Protein AF-C9S6R7-F1 (afdb_monomer_lite)

Foldseek 3Di:
DVVVVCVVPVVVVVDDPPDDCDVVNVVVVVPPPVCVVVVVCVVPPCPVVVPCLVCQLVVLVVVPDDSVRSVVLNVLLVVLLVVLQVVLVVVCVVVVDPVVSQCQLVVQQVVLVVVVVVDDPVPDDSVVVSVSSSSNSSRHHHDPVVCVVPPPPD

Secondary structure (DSSP, 8-state):
-HHHHHHH-GGGGS--TT----HHHHHHHHT-GGGHHHHHHHHHTTTTTHHHHHHHHHHHHHTT--HHHHHHTTHHHHHHHHHHHHHHHHHHHHH--HHHHHHHHHHHHHHHHHHHHHS-TTTS-HHHHHHHHHHHHT-----GGGGGGSSS--

InterPro domains:
  IPR036259 MFS transporter superfamily [SSF103473] (5-136)

Sequence (154 aa):
MVNRVLREDPGKSGMHNREAITPQLLWNSLKDFDLWPIYLIGLTFEIPMGPPKLYLTLTLRSLGFDTFQSNLLSIPYTLGHMIMMLGLTYIGEIFKELSYVSMIGQVWALPLLIFLNIVNTDEINRWLFYFVIILLLMYPNREHKASCCRYVHC

Radius of gyration: 21.91 Å; chains: 1; bounding box: 44×38×60 Å

pLDDT: mean 81.01, std 13.5, range [35.03, 92.88]

Organism: Verticillium alfalfae (strain VaMs.102 / ATCC MYA-4576 / FGSC 10136) (NCBI:txid526221)

Structure (mmCIF, N/CA/C/O backbone):
data_AF-C9S6R7-F1
#
_entry.id   AF-C9S6R7-F1
#
loop_
_atom_site.group_PDB
_atom_site.id
_atom_site.type_symbol
_atom_site.label_atom_id
_atom_site.label_alt_id
_atom_site.label_comp_id
_atom_site.label_asym_id
_atom_site.label_entity_id
_atom_site.label_seq_id
_atom_site.pdbx_PDB_ins_code
_atom_site.Cartn_x
_atom_site.Cartn_y
_atom_site.Cartn_z
_atom_site.occupancy
_atom_site.B_iso_or_equiv
_atom_site.auth_seq_id
_atom_site.auth_comp_id
_atom_site.auth_asym_id
_atom_site.auth_atom_id
_atom_site.pdbx_PDB_model_num
ATOM 1 N N . MET A 1 1 ? -26.359 14.146 28.341 1.00 63.31 1 MET A N 1
ATOM 2 C CA . MET A 1 1 ? -25.489 13.095 27.758 1.00 63.31 1 MET A CA 1
ATOM 3 C C . MET A 1 1 ? -24.678 12.317 28.804 1.00 63.31 1 MET A C 1
ATOM 5 O O . MET A 1 1 ? -24.397 11.161 28.548 1.00 63.31 1 MET A O 1
ATOM 9 N N . VAL A 1 2 ? -24.361 12.873 29.982 1.00 61.19 2 VAL A N 1
ATOM 10 C CA . VAL A 1 2 ? -23.566 12.193 31.035 1.00 61.19 2 VAL A CA 1
ATOM 11 C C . VAL A 1 2 ? -24.337 11.079 31.768 1.00 61.19 2 VAL A C 1
ATOM 13 O O . VAL A 1 2 ? -23.826 9.972 31.892 1.00 61.19 2 VAL A O 1
ATOM 16 N N . ASN A 1 3 ? -25.607 11.300 32.137 1.00 77.69 3 ASN A N 1
ATOM 17 C CA . ASN A 1 3 ? -26.406 10.298 32.870 1.00 77.69 3 ASN A CA 1
ATOM 18 C C . ASN A 1 3 ? -26.641 8.982 32.115 1.00 77.69 3 ASN A C 1
ATOM 20 O O . ASN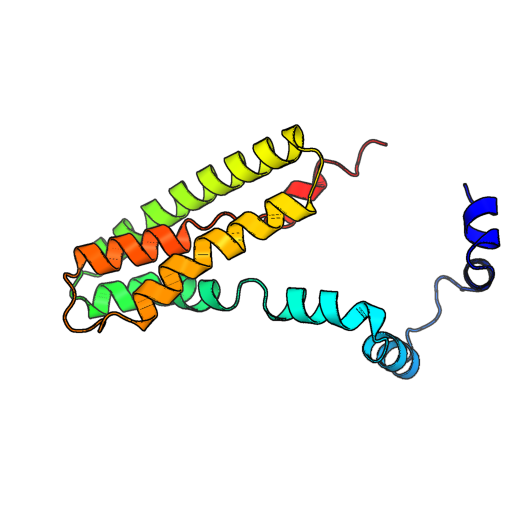 A 1 3 ? -26.829 7.950 32.747 1.00 77.69 3 ASN A O 1
ATOM 24 N N . ARG A 1 4 ? -26.630 8.986 30.772 1.00 79.44 4 ARG A N 1
ATOM 25 C CA . ARG A 1 4 ? -26.736 7.732 30.007 1.00 79.44 4 ARG A CA 1
ATOM 26 C C . ARG A 1 4 ? -25.440 6.924 30.103 1.00 79.44 4 ARG A C 1
ATOM 28 O O . ARG A 1 4 ? -25.499 5.726 30.290 1.00 79.44 4 ARG A O 1
ATOM 35 N N . VAL A 1 5 ? -24.286 7.587 30.025 1.00 71.25 5 VAL A N 1
ATOM 36 C CA . VAL A 1 5 ? -22.968 6.935 30.014 1.00 71.25 5 VAL A CA 1
ATOM 37 C C . VAL A 1 5 ? -22.678 6.292 31.368 1.00 71.25 5 VAL A C 1
ATOM 39 O O . VAL A 1 5 ? -22.242 5.152 31.412 1.00 71.25 5 VAL A O 1
ATOM 42 N N . LEU A 1 6 ? -23.013 6.983 32.462 1.00 75.62 6 LEU A N 1
ATOM 43 C CA . LEU A 1 6 ? -22.861 6.450 33.821 1.00 75.62 6 LEU A CA 1
ATOM 44 C C . LEU A 1 6 ? -23.831 5.307 34.147 1.00 75.62 6 LEU A C 1
ATOM 46 O O . LEU A 1 6 ? -23.561 4.524 35.048 1.00 75.62 6 LEU A O 1
ATOM 50 N N . ARG A 1 7 ? -24.962 5.213 33.435 1.00 79.31 7 ARG A N 1
ATOM 51 C CA . ARG A 1 7 ? -25.924 4.117 33.605 1.00 79.31 7 ARG A CA 1
ATOM 52 C C . ARG A 1 7 ? -25.492 2.847 32.867 1.00 79.31 7 ARG A C 1
ATOM 54 O O . ARG A 1 7 ? -25.766 1.766 33.369 1.00 79.31 7 ARG A O 1
ATOM 61 N N . GLU A 1 8 ? -24.848 2.979 31.706 1.00 79.25 8 GLU A N 1
ATOM 62 C CA . GLU A 1 8 ? -24.366 1.832 30.916 1.00 79.25 8 GLU A CA 1
ATOM 63 C C . GLU A 1 8 ? -23.012 1.294 31.414 1.00 79.25 8 GLU A C 1
ATOM 65 O O . GLU A 1 8 ? -22.753 0.101 31.310 1.00 79.25 8 GLU A O 1
ATOM 70 N N . ASP A 1 9 ? -22.156 2.147 31.984 1.00 68.12 9 ASP A N 1
ATOM 71 C CA . ASP A 1 9 ? -20.903 1.729 32.621 1.00 68.12 9 ASP A CA 1
ATOM 72 C C . ASP A 1 9 ? -20.600 2.634 33.835 1.00 68.12 9 ASP A C 1
ATOM 74 O O . ASP A 1 9 ? -19.957 3.686 33.698 1.00 68.12 9 ASP A O 1
ATOM 78 N N . PRO A 1 10 ? -21.079 2.265 35.040 1.00 68.94 10 PRO A N 1
ATOM 79 C CA . PRO A 1 10 ? -20.903 3.069 36.249 1.00 68.94 10 PRO A CA 1
ATOM 80 C C . PRO A 1 10 ? -19.431 3.223 36.667 1.00 68.94 10 PRO A C 1
ATOM 82 O O . PRO A 1 10 ? -19.114 4.135 37.430 1.00 68.94 10 PRO A O 1
ATOM 85 N N . GLY A 1 11 ? -18.509 2.410 36.130 1.00 68.31 11 GLY A N 1
ATOM 86 C CA . GLY A 1 11 ? -17.067 2.551 36.361 1.00 68.31 11 GLY A CA 1
ATOM 87 C C . GLY A 1 11 ? -16.463 3.820 35.743 1.00 68.31 11 GLY A C 1
ATOM 88 O O . GLY A 1 11 ? -15.410 4.285 36.182 1.00 68.31 11 GLY A O 1
ATOM 89 N N . LYS A 1 12 ? -17.144 4.447 34.773 1.00 63.97 12 LYS A N 1
ATOM 90 C CA . LYS A 1 12 ? -16.649 5.640 34.061 1.00 63.97 12 LYS A CA 1
ATOM 91 C C . LYS A 1 12 ? -16.618 6.918 34.908 1.00 63.97 12 LYS A C 1
ATOM 93 O O . LYS A 1 12 ? -15.897 7.840 34.533 1.00 63.97 12 LYS A O 1
ATOM 98 N N . SER A 1 13 ? -17.352 7.006 36.027 1.00 66.69 13 SER A N 1
ATOM 99 C CA . SER A 1 13 ? -17.282 8.182 36.921 1.00 66.69 13 SER A CA 1
ATOM 100 C C . SER A 1 13 ? -16.108 8.150 37.895 1.00 66.69 13 SER A C 1
ATOM 102 O O . SER A 1 13 ? -15.820 9.172 38.511 1.00 66.69 13 SER A O 1
ATOM 104 N N . GLY A 1 14 ? -15.474 6.989 38.087 1.00 66.44 14 GLY A N 1
ATOM 105 C CA . GLY A 1 14 ? -14.390 6.815 39.058 1.00 66.44 14 GLY A CA 1
ATOM 106 C C . GLY A 1 14 ? -13.000 7.141 38.515 1.00 66.44 14 GLY A C 1
ATOM 107 O O . GLY A 1 14 ? -12.058 7.223 39.292 1.00 66.44 14 GLY A O 1
ATOM 108 N N . MET A 1 15 ? -12.865 7.325 37.199 1.00 66.19 15 MET A N 1
ATOM 109 C CA . MET A 1 15 ? -11.565 7.427 36.541 1.00 66.19 15 MET A CA 1
ATOM 110 C C . MET A 1 15 ? -10.977 8.830 36.714 1.00 66.19 15 MET A C 1
ATOM 112 O O . MET A 1 15 ? -11.489 9.809 36.158 1.00 66.19 15 MET A O 1
ATOM 116 N N . HIS A 1 16 ? -9.888 8.945 37.474 1.00 66.81 16 HIS A N 1
ATOM 117 C CA . HIS A 1 16 ? -9.144 10.195 37.551 1.00 66.81 16 HIS A CA 1
ATOM 118 C C . HIS A 1 16 ? -8.383 10.385 36.232 1.00 66.81 16 HIS A C 1
ATOM 120 O O . HIS A 1 16 ? -7.604 9.529 35.824 1.00 66.81 16 HIS A O 1
ATOM 126 N N . ASN A 1 17 ? -8.547 11.535 35.571 1.00 65.69 17 ASN A N 1
ATOM 127 C CA . ASN A 1 17 ? -7.919 11.878 34.278 1.00 65.69 17 ASN A CA 1
ATOM 128 C C . ASN A 1 17 ? -6.360 11.910 34.303 1.00 65.69 17 ASN A C 1
ATOM 130 O O . ASN A 1 17 ? -5.722 12.391 33.370 1.00 65.69 17 ASN A O 1
ATOM 134 N N . ARG A 1 18 ? -5.734 11.455 35.399 1.00 66.81 18 ARG A N 1
ATOM 135 C CA . ARG A 1 18 ? -4.286 11.359 35.642 1.00 66.81 18 ARG A CA 1
ATOM 136 C C . ARG A 1 18 ? -3.901 10.054 36.355 1.00 66.81 18 ARG A C 1
ATOM 138 O O . ARG A 1 18 ? -2.990 10.044 37.176 1.00 66.81 18 ARG A O 1
ATOM 145 N N . GLU A 1 19 ? -4.589 8.957 36.074 1.00 74.00 19 GLU A N 1
ATOM 146 C CA . GLU A 1 19 ? -4.103 7.629 36.450 1.00 74.00 19 GLU A CA 1
ATOM 147 C C . GLU A 1 19 ? -3.112 7.131 35.398 1.00 74.00 19 GLU A C 1
ATOM 149 O O . GLU A 1 19 ? -3.374 7.168 34.194 1.00 74.00 19 GLU A O 1
ATOM 154 N N . ALA A 1 20 ? -1.932 6.705 35.849 1.00 70.69 20 ALA A N 1
ATOM 155 C CA . ALA A 1 20 ? -0.952 6.108 34.960 1.00 70.69 20 ALA A CA 1
ATOM 156 C C . ALA A 1 20 ? -1.503 4.778 34.437 1.00 70.69 20 ALA A C 1
ATOM 158 O O . ALA A 1 20 ? -1.951 3.932 35.211 1.00 70.69 20 ALA A O 1
ATOM 159 N N . ILE A 1 21 ? -1.429 4.582 33.121 1.00 74.69 21 ILE A N 1
ATOM 160 C CA . ILE A 1 21 ? -1.721 3.291 32.504 1.00 74.69 21 ILE A CA 1
ATOM 161 C C . ILE A 1 21 ? -0.684 2.307 33.040 1.00 74.69 21 ILE A C 1
ATOM 163 O O . ILE A 1 21 ? 0.489 2.353 32.665 1.00 74.69 21 ILE A O 1
ATOM 167 N N . THR A 1 22 ? -1.099 1.437 33.956 1.00 83.75 22 THR A N 1
ATOM 168 C CA . THR A 1 22 ? -0.209 0.396 34.458 1.00 83.75 22 THR A CA 1
ATOM 169 C C . THR A 1 22 ? -0.042 -0.676 33.377 1.00 83.75 22 THR A C 1
ATOM 171 O O . THR A 1 22 ? -0.989 -0.975 32.641 1.00 83.7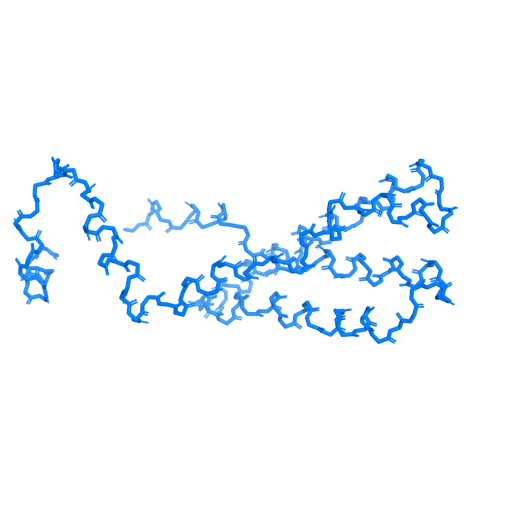5 22 THR A O 1
ATOM 174 N N . PRO A 1 23 ? 1.141 -1.303 33.262 1.00 83.69 23 PRO A N 1
ATOM 175 C CA . PRO A 1 23 ? 1.365 -2.377 32.290 1.00 83.69 23 PRO A CA 1
ATOM 176 C C . PRO A 1 23 ? 0.396 -3.556 32.484 1.00 83.69 23 PRO A C 1
ATOM 178 O O . PRO A 1 23 ? 0.081 -4.263 31.531 1.00 83.69 23 PRO A O 1
ATOM 181 N N . GLN A 1 24 ? -0.138 -3.728 33.697 1.00 83.94 24 GLN A N 1
ATOM 182 C CA . GLN A 1 24 ? -1.174 -4.711 34.000 1.00 83.94 24 GLN A CA 1
ATOM 183 C C . GLN A 1 24 ? -2.515 -4.376 33.332 1.00 83.94 24 GLN A C 1
ATOM 185 O O . GLN A 1 24 ? -3.138 -5.266 32.758 1.00 83.94 24 GLN A O 1
ATOM 190 N N . LEU A 1 25 ? -2.939 -3.106 33.343 1.00 82.75 25 LEU A N 1
ATOM 191 C CA . LEU A 1 25 ? -4.126 -2.667 32.602 1.00 82.75 25 LEU A CA 1
ATOM 192 C C . LEU A 1 25 ? -3.935 -2.836 31.089 1.00 82.75 25 LEU A C 1
ATOM 194 O O . LEU A 1 25 ? -4.846 -3.307 30.416 1.00 82.75 25 LEU A O 1
ATOM 198 N N . LEU A 1 26 ? -2.743 -2.534 30.565 1.00 85.00 26 LEU A N 1
ATOM 199 C CA . LEU A 1 26 ? -2.442 -2.724 29.143 1.00 85.00 26 LEU A CA 1
ATOM 200 C C . LEU A 1 26 ? -2.540 -4.203 28.729 1.00 85.00 26 LEU A C 1
ATOM 202 O O . LEU A 1 26 ? -3.110 -4.530 27.690 1.00 85.00 26 LEU A O 1
ATOM 206 N N . TRP A 1 27 ? -2.010 -5.102 29.560 1.00 88.31 27 TRP A N 1
ATOM 207 C CA . TRP A 1 27 ? -2.075 -6.544 29.330 1.00 88.31 27 TRP A CA 1
ATOM 208 C C . TRP A 1 27 ? -3.504 -7.086 29.390 1.00 88.31 27 TRP A C 1
ATOM 210 O O . TRP A 1 27 ? -3.864 -7.950 28.590 1.00 88.31 27 TRP A O 1
ATOM 220 N N . ASN A 1 28 ? -4.326 -6.554 30.298 1.00 84.31 28 ASN A N 1
ATOM 221 C CA . ASN A 1 28 ? -5.742 -6.897 30.374 1.00 84.31 28 ASN A CA 1
ATOM 222 C C . ASN A 1 28 ? -6.485 -6.474 29.099 1.00 84.31 28 ASN A C 1
ATOM 224 O O . ASN A 1 28 ? -7.242 -7.277 28.566 1.00 84.31 28 ASN A O 1
ATOM 228 N N . SER A 1 29 ? -6.204 -5.283 28.558 1.00 84.25 29 SER A N 1
ATOM 229 C CA . SER A 1 29 ? -6.793 -4.831 27.289 1.00 84.25 29 SER A CA 1
ATOM 230 C C . SER A 1 29 ? -6.336 -5.664 26.086 1.00 84.25 29 SER A C 1
ATOM 232 O O . SER A 1 29 ? -7.133 -5.957 25.205 1.00 84.25 29 SER A O 1
ATOM 234 N N . LEU A 1 30 ? -5.067 -6.088 26.040 1.00 86.38 30 LEU A N 1
ATOM 235 C CA . LEU A 1 30 ? -4.554 -6.938 24.952 1.00 86.38 30 LEU A CA 1
ATOM 236 C C . LEU A 1 30 ? -5.151 -8.355 24.963 1.00 86.38 30 LEU A C 1
ATOM 238 O O . LEU A 1 30 ? -5.297 -8.978 23.912 1.00 86.38 30 LEU A O 1
ATOM 242 N N . LYS A 1 31 ? -5.482 -8.884 26.145 1.00 88.81 31 LYS A N 1
ATOM 243 C CA . LYS A 1 31 ? -6.096 -10.211 26.312 1.00 88.81 31 LYS A CA 1
ATOM 244 C C . LYS A 1 31 ? -7.608 -10.236 26.095 1.00 88.81 31 LYS A C 1
ATOM 246 O O . LYS A 1 31 ? -8.191 -11.315 26.165 1.00 88.81 31 LYS A O 1
ATOM 251 N N . ASP A 1 32 ? -8.229 -9.092 25.851 1.00 88.44 32 ASP A N 1
ATOM 252 C CA . ASP A 1 32 ? -9.667 -9.004 25.644 1.00 88.44 32 ASP A CA 1
ATOM 253 C C . ASP A 1 32 ? -10.055 -9.595 24.279 1.00 88.44 32 ASP A C 1
ATOM 255 O O . ASP A 1 32 ? -9.756 -9.016 23.233 1.00 88.44 32 ASP A O 1
ATOM 259 N N . PHE A 1 33 ? -10.684 -10.774 24.281 1.00 84.69 33 PHE A N 1
ATOM 260 C CA . PHE A 1 33 ? -10.997 -11.538 23.068 1.00 84.69 33 PHE A CA 1
ATOM 261 C C . PHE A 1 33 ? -11.897 -10.776 22.089 1.00 84.69 33 PHE A C 1
ATOM 263 O O . PHE A 1 33 ? -11.764 -10.963 20.877 1.00 84.69 33 PHE A O 1
ATOM 270 N N . ASP A 1 34 ? -12.751 -9.880 22.583 1.00 87.12 34 ASP A N 1
ATOM 271 C CA . ASP A 1 34 ? -13.657 -9.094 21.741 1.00 87.12 34 ASP A CA 1
ATOM 272 C C . ASP A 1 34 ? -12.895 -8.073 20.873 1.00 87.12 34 ASP A C 1
ATOM 274 O O . ASP A 1 34 ? -13.355 -7.689 19.794 1.00 87.12 34 ASP A O 1
ATOM 278 N N . LEU A 1 35 ? -11.689 -7.672 21.296 1.00 88.12 35 LEU A N 1
ATOM 279 C CA . LEU A 1 35 ? -10.819 -6.733 20.576 1.00 88.12 35 LEU A CA 1
ATOM 280 C C . LEU A 1 35 ? -9.853 -7.424 19.601 1.00 88.12 35 LEU A C 1
ATOM 282 O O . LEU A 1 35 ? -9.234 -6.770 18.758 1.00 88.12 35 LEU A O 1
ATOM 286 N N . TRP A 1 36 ? -9.724 -8.748 19.649 1.00 89.62 36 TRP A N 1
ATOM 287 C CA . TRP A 1 36 ? -8.790 -9.467 18.778 1.00 89.62 36 TRP A CA 1
ATOM 288 C C . TRP A 1 36 ? -9.083 -9.309 17.280 1.00 89.62 36 TRP A C 1
ATOM 290 O O . TRP A 1 36 ? -8.128 -9.105 16.525 1.00 89.62 36 TRP A O 1
ATOM 300 N N . PRO A 1 37 ? -10.347 -9.333 16.806 1.00 87.75 37 PRO A N 1
ATOM 301 C CA . PRO A 1 37 ? -10.640 -9.134 15.389 1.00 87.75 37 PRO A CA 1
ATOM 302 C C . PRO A 1 37 ? -10.145 -7.783 14.866 1.00 87.75 37 PRO A C 1
ATOM 304 O O . PRO A 1 37 ? -9.575 -7.714 13.777 1.00 87.75 37 PRO A O 1
ATOM 307 N N . ILE A 1 38 ? -10.301 -6.711 15.650 1.00 86.25 38 ILE A N 1
ATOM 308 C CA . ILE A 1 38 ? -9.845 -5.381 15.237 1.00 86.25 38 ILE A CA 1
ATOM 309 C C . ILE A 1 38 ? -8.316 -5.267 15.278 1.00 86.25 38 ILE A C 1
ATOM 311 O O . ILE A 1 38 ? -7.734 -4.634 14.396 1.00 86.25 38 ILE A O 1
ATOM 315 N N . TYR A 1 39 ? -7.648 -5.945 16.219 1.00 87.94 39 TYR A N 1
ATOM 316 C CA . TYR A 1 39 ? -6.184 -6.040 16.238 1.00 87.94 39 TYR A CA 1
ATOM 317 C C . TYR A 1 39 ? -5.635 -6.806 15.036 1.00 87.94 39 TYR A C 1
ATOM 319 O O . TYR A 1 39 ? -4.690 -6.341 14.402 1.00 87.94 39 TYR A O 1
ATOM 327 N N . LEU A 1 40 ? -6.241 -7.940 14.680 1.00 88.69 40 LEU A N 1
ATOM 328 C CA . LEU A 1 40 ? -5.839 -8.722 13.510 1.00 88.69 40 LEU A CA 1
ATOM 329 C C . LEU A 1 40 ? -6.012 -7.928 12.218 1.00 88.69 40 LEU A C 1
ATOM 331 O O . LEU A 1 40 ? -5.105 -7.922 11.387 1.00 88.69 40 LEU A O 1
ATOM 335 N N . ILE A 1 41 ? -7.132 -7.218 12.060 1.00 85.31 41 ILE A N 1
ATOM 336 C CA . ILE A 1 41 ? -7.340 -6.346 10.900 1.00 85.31 41 ILE A CA 1
ATOM 337 C C . ILE A 1 41 ? -6.269 -5.256 10.877 1.00 85.31 41 ILE A C 1
ATOM 339 O O . ILE A 1 41 ? -5.605 -5.111 9.861 1.00 85.31 41 ILE A O 1
ATOM 343 N N . GLY A 1 42 ? -6.037 -4.543 11.983 1.00 82.50 42 GLY A N 1
ATOM 344 C CA . GLY A 1 42 ? -5.029 -3.478 12.041 1.00 82.50 42 GLY A CA 1
ATOM 345 C C . GLY A 1 42 ? -3.602 -3.958 11.756 1.00 82.50 42 GLY A C 1
ATOM 346 O O . GLY A 1 42 ? -2.848 -3.252 11.094 1.00 82.50 42 GLY A O 1
ATOM 347 N N . LEU A 1 43 ? -3.243 -5.164 12.205 1.00 86.38 43 LEU A N 1
ATOM 348 C CA . LEU A 1 43 ? -1.932 -5.760 11.938 1.00 86.38 43 LEU A CA 1
ATOM 349 C C . LEU A 1 43 ? -1.783 -6.230 10.490 1.00 86.38 43 LEU A C 1
ATOM 351 O O . LEU A 1 43 ? -0.695 -6.125 9.937 1.00 86.38 43 LEU A O 1
ATOM 355 N N . THR A 1 44 ? -2.847 -6.765 9.888 1.00 85.25 44 THR A N 1
ATOM 356 C CA . THR A 1 44 ? -2.813 -7.329 8.526 1.00 85.25 44 THR A CA 1
ATOM 357 C C . THR A 1 44 ? -3.103 -6.312 7.427 1.00 85.25 44 THR A C 1
ATOM 359 O O . THR A 1 44 ? -2.805 -6.557 6.254 1.00 85.25 44 THR A O 1
ATOM 362 N N . PHE A 1 45 ? -3.659 -5.159 7.791 1.00 81.38 45 PHE A N 1
ATOM 363 C CA . PHE A 1 45 ? -3.988 -4.094 6.860 1.00 81.38 45 PHE A CA 1
ATOM 364 C C . PHE A 1 45 ? -2.729 -3.569 6.157 1.00 81.38 45 PHE A C 1
ATOM 366 O O . PHE A 1 45 ? -1.691 -3.371 6.777 1.00 81.38 45 PHE A O 1
ATOM 373 N N . GLU A 1 46 ? -2.820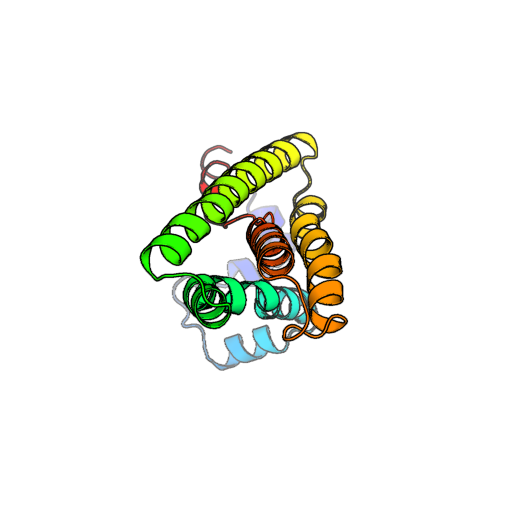 -3.367 4.841 1.00 76.75 46 GLU A N 1
ATOM 374 C CA . GLU A 1 46 ? -1.729 -2.921 3.954 1.00 76.75 46 GLU A CA 1
ATOM 375 C C . GLU A 1 46 ? -0.479 -3.817 3.829 1.00 76.75 46 GLU A C 1
ATOM 377 O O . GLU A 1 46 ? 0.345 -3.532 2.954 1.00 76.75 46 GLU A O 1
ATOM 382 N N . ILE A 1 47 ? -0.346 -4.930 4.570 1.00 85.62 47 ILE A N 1
ATOM 383 C CA . ILE A 1 47 ? 0.810 -5.849 4.446 1.00 85.62 47 ILE A CA 1
ATOM 384 C C . ILE A 1 47 ? 1.166 -6.181 2.982 1.00 85.62 47 ILE A C 1
ATOM 386 O O . ILE A 1 47 ? 2.332 -6.020 2.615 1.00 85.62 47 ILE A O 1
ATOM 390 N N . PRO A 1 48 ? 0.229 -6.624 2.116 1.00 83.25 48 PRO A N 1
ATOM 391 C CA . PRO A 1 48 ? 0.600 -7.061 0.770 1.00 83.25 48 PRO A CA 1
ATOM 392 C C . PRO A 1 48 ? 0.984 -5.909 -0.173 1.00 83.25 48 PRO A C 1
ATOM 394 O O . PRO A 1 48 ? 1.658 -6.136 -1.176 1.00 83.25 48 PRO A O 1
ATOM 397 N N . MET A 1 49 ? 0.572 -4.677 0.138 1.00 83.25 49 MET A N 1
ATOM 398 C CA . MET A 1 49 ? 0.794 -3.495 -0.703 1.00 83.25 49 MET A CA 1
ATOM 399 C C . MET A 1 49 ? 2.083 -2.746 -0.352 1.00 83.25 49 MET A C 1
ATOM 401 O O . MET A 1 49 ? 2.633 -2.030 -1.193 1.00 83.25 49 MET A O 1
ATOM 405 N N . GLY A 1 50 ? 2.587 -2.917 0.873 1.00 85.62 50 GLY A N 1
ATOM 406 C CA . GLY A 1 50 ? 3.794 -2.247 1.358 1.00 85.62 50 GLY A CA 1
ATOM 407 C C . GLY A 1 50 ? 5.052 -2.554 0.531 1.00 85.62 50 GLY A C 1
ATOM 408 O O . GLY A 1 50 ? 5.677 -1.619 0.022 1.00 85.62 50 GLY A O 1
ATOM 409 N N . PRO A 1 51 ? 5.434 -3.833 0.346 1.00 87.25 51 PRO A N 1
ATOM 410 C CA . PRO A 1 51 ? 6.667 -4.178 -0.358 1.00 87.25 51 PRO A CA 1
ATOM 411 C C . PRO A 1 51 ? 6.690 -3.716 -1.827 1.00 87.25 51 PRO A C 1
ATOM 413 O O . PRO A 1 51 ? 7.664 -3.062 -2.212 1.00 87.25 51 PRO A O 1
ATOM 416 N N . PRO A 1 52 ? 5.642 -3.940 -2.651 1.00 86.56 52 PRO A N 1
ATOM 417 C CA . PRO A 1 52 ? 5.627 -3.449 -4.030 1.00 86.56 52 PRO A CA 1
ATOM 418 C C . PRO A 1 52 ? 5.762 -1.926 -4.131 1.00 86.56 52 PRO A C 1
ATOM 420 O O . PRO A 1 52 ? 6.390 -1.435 -5.066 1.00 86.56 52 PRO A O 1
ATOM 423 N N . LYS A 1 53 ? 5.229 -1.172 -3.158 1.00 86.81 53 LYS A N 1
ATOM 424 C CA . LYS A 1 53 ? 5.325 0.296 -3.122 1.00 86.81 53 LYS A CA 1
ATOM 425 C C . LYS A 1 53 ? 6.756 0.764 -2.854 1.00 86.81 53 LYS A C 1
ATOM 427 O O . LYS A 1 53 ? 7.218 1.705 -3.495 1.00 86.81 53 LYS A O 1
ATOM 432 N N . LEU A 1 54 ? 7.458 0.107 -1.930 1.00 89.38 54 LEU A N 1
ATOM 433 C CA . LEU A 1 54 ? 8.831 0.462 -1.551 1.00 89.38 54 LEU A CA 1
ATOM 434 C C . LEU A 1 54 ? 9.863 0.061 -2.610 1.00 89.38 54 LEU A C 1
ATOM 436 O O . LEU A 1 54 ? 10.830 0.788 -2.830 1.00 89.38 54 LEU A O 1
ATOM 440 N N . TYR A 1 55 ? 9.658 -1.079 -3.272 1.00 89.88 55 TYR A N 1
ATOM 441 C CA . TYR A 1 55 ? 10.642 -1.657 -4.189 1.00 89.88 55 TYR A CA 1
ATOM 442 C C . TYR A 1 55 ? 10.309 -1.473 -5.673 1.00 89.88 55 TYR A C 1
ATOM 444 O O . TYR A 1 55 ? 11.057 -1.963 -6.513 1.00 89.88 55 TYR A O 1
ATOM 452 N N . LEU A 1 56 ? 9.248 -0.735 -6.024 1.00 89.31 56 LEU A N 1
ATOM 453 C CA . LEU A 1 56 ? 8.788 -0.566 -7.409 1.00 89.31 56 LEU A CA 1
ATOM 454 C C . LEU A 1 56 ? 9.921 -0.232 -8.391 1.00 89.31 56 LEU A C 1
ATOM 456 O O . LEU A 1 56 ? 10.084 -0.902 -9.408 1.00 89.31 56 LEU A O 1
ATOM 460 N N . THR A 1 57 ? 10.717 0.797 -8.097 1.00 89.81 57 THR A N 1
ATOM 461 C CA . THR A 1 57 ? 11.794 1.242 -8.994 1.00 89.81 57 THR A CA 1
ATOM 462 C C . THR A 1 57 ? 12.901 0.199 -9.114 1.00 89.81 57 THR A C 1
ATOM 464 O O . THR A 1 57 ? 13.443 0.016 -10.201 1.00 89.81 57 THR A O 1
ATOM 467 N N . LEU A 1 58 ? 13.203 -0.534 -8.038 1.00 90.31 58 LEU A N 1
ATOM 468 C CA . LEU A 1 58 ? 14.169 -1.630 -8.059 1.00 90.31 58 LEU A CA 1
ATOM 469 C C . LEU A 1 58 ? 13.667 -2.786 -8.932 1.00 90.31 58 LEU A C 1
ATOM 471 O O . LEU A 1 58 ? 14.411 -3.259 -9.789 1.00 90.31 58 LEU A O 1
ATOM 475 N N . THR A 1 59 ? 12.403 -3.177 -8.776 1.00 89.06 59 THR A N 1
ATOM 476 C CA . THR A 1 59 ? 11.782 -4.247 -9.566 1.00 89.06 59 THR A CA 1
ATOM 477 C C . THR A 1 59 ? 11.678 -3.874 -11.049 1.00 89.06 59 THR A C 1
ATOM 479 O O . THR A 1 59 ? 11.901 -4.701 -11.928 1.00 89.06 59 THR A O 1
ATOM 482 N N . LEU A 1 60 ? 11.401 -2.608 -11.377 1.00 89.62 60 LEU A N 1
ATOM 483 C CA . LEU A 1 60 ? 11.411 -2.154 -12.774 1.00 89.62 60 LEU A CA 1
ATOM 484 C C . LEU A 1 60 ? 12.822 -2.165 -13.366 1.00 89.62 60 LEU A C 1
ATOM 486 O O . LEU A 1 60 ? 13.014 -2.552 -14.519 1.00 89.62 60 LEU A O 1
ATOM 490 N N . ARG A 1 61 ? 13.833 -1.807 -12.576 1.00 90.38 61 ARG A N 1
ATOM 491 C CA . ARG A 1 61 ? 15.226 -1.892 -13.021 1.00 90.38 61 ARG A CA 1
ATOM 492 C C . ARG A 1 61 ? 15.684 -3.334 -13.220 1.00 90.38 61 ARG A C 1
ATOM 494 O O . ARG A 1 61 ? 16.389 -3.591 -14.191 1.00 90.38 61 ARG A O 1
ATOM 501 N N . SER A 1 62 ? 15.257 -4.279 -12.377 1.00 88.12 62 SER A N 1
ATOM 502 C CA . SER A 1 62 ? 15.571 -5.703 -12.578 1.00 88.12 62 SER A CA 1
ATOM 503 C C . SER A 1 62 ? 14.911 -6.283 -13.833 1.00 88.12 62 SER A C 1
ATOM 505 O O . SER A 1 62 ? 15.460 -7.197 -14.436 1.00 88.12 62 SER A O 1
ATOM 507 N N . LEU A 1 63 ? 13.793 -5.706 -14.287 1.00 87.81 63 LEU A N 1
ATOM 508 C CA . LEU A 1 63 ? 13.158 -6.035 -15.571 1.00 87.81 63 LEU A CA 1
ATOM 509 C C . LEU A 1 63 ? 13.874 -5.407 -16.784 1.00 87.81 63 LEU A C 1
ATOM 511 O O . LEU A 1 63 ? 13.492 -5.654 -17.927 1.00 87.81 63 LEU A O 1
ATOM 515 N N . GLY A 1 64 ? 14.916 -4.602 -16.571 1.00 88.50 64 GLY A N 1
ATOM 516 C CA . GLY A 1 64 ? 15.708 -3.989 -17.638 1.00 88.50 64 GLY A CA 1
ATOM 517 C C . GLY A 1 64 ? 15.212 -2.618 -18.102 1.00 88.50 64 GLY A C 1
ATOM 518 O O . GLY A 1 64 ? 15.585 -2.194 -19.196 1.00 88.50 64 GLY A O 1
ATOM 519 N N . PHE A 1 65 ? 14.385 -1.924 -17.311 1.00 89.12 65 PHE A N 1
ATOM 520 C CA . PHE A 1 65 ? 14.117 -0.498 -17.524 1.00 89.12 65 PHE A CA 1
ATOM 521 C C . PHE A 1 65 ? 15.282 0.356 -17.010 1.00 89.12 65 PHE A C 1
ATOM 523 O O . PHE A 1 65 ? 15.878 0.063 -15.970 1.00 89.12 65 PHE A O 1
ATOM 530 N N . ASP A 1 66 ? 15.581 1.447 -17.715 1.00 92.88 66 ASP A N 1
ATOM 531 C CA . ASP A 1 66 ? 16.579 2.407 -17.249 1.00 92.88 66 ASP A CA 1
ATOM 532 C C . ASP A 1 66 ? 16.094 3.158 -15.993 1.00 92.88 66 ASP A C 1
ATOM 534 O O . ASP A 1 66 ? 14.896 3.272 -15.721 1.00 92.88 66 ASP A O 1
ATOM 538 N N . THR A 1 67 ? 17.030 3.711 -15.226 1.00 90.75 67 THR A N 1
ATOM 539 C CA . THR A 1 67 ? 16.757 4.535 -14.041 1.00 90.75 67 THR A CA 1
ATOM 540 C C . THR A 1 67 ? 15.784 5.672 -14.337 1.00 90.75 67 THR A C 1
ATOM 542 O O . THR A 1 67 ? 14.801 5.837 -13.610 1.00 90.75 67 THR A O 1
ATOM 545 N N . PHE A 1 68 ? 15.987 6.400 -15.438 1.00 91.75 68 PHE A N 1
ATOM 546 C CA . PHE A 1 68 ? 15.108 7.496 -15.828 1.00 91.75 68 PHE A CA 1
ATOM 547 C C . PHE A 1 68 ? 13.688 7.003 -16.131 1.00 91.75 68 PHE A C 1
ATOM 549 O O . PHE A 1 68 ? 12.709 7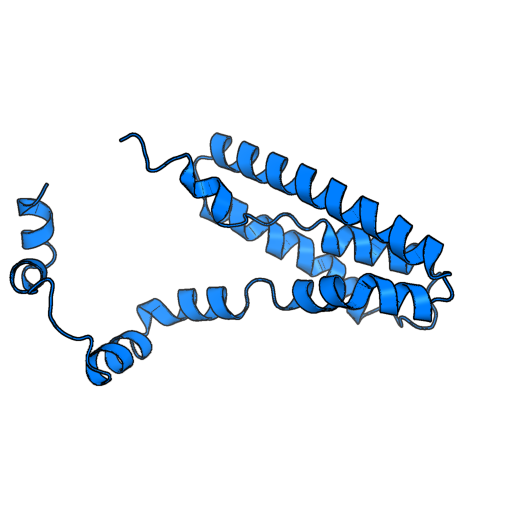.560 -15.632 1.00 91.75 68 PHE A O 1
ATOM 556 N N . GLN A 1 69 ? 13.578 5.903 -16.880 1.00 90.75 69 GLN A N 1
ATOM 557 C CA . GLN A 1 69 ? 12.290 5.295 -17.208 1.00 90.75 69 GLN A CA 1
ATOM 558 C C . GLN A 1 69 ? 11.577 4.784 -15.954 1.00 90.75 69 GLN A C 1
ATOM 560 O O . GLN A 1 69 ? 10.409 5.097 -15.763 1.00 90.75 69 GLN A O 1
ATOM 565 N N . SER A 1 70 ? 12.265 4.062 -15.066 1.00 89.38 70 SER A N 1
ATOM 566 C CA . SER A 1 70 ? 11.666 3.511 -13.840 1.00 89.38 70 SER A CA 1
ATOM 567 C C . SER A 1 70 ? 11.089 4.591 -12.914 1.00 89.38 70 SER A C 1
ATOM 569 O O . SER A 1 70 ? 10.017 4.399 -12.341 1.00 89.38 70 SER A O 1
ATOM 571 N N . ASN A 1 71 ? 11.741 5.756 -12.831 1.00 90.50 71 ASN A N 1
ATOM 572 C CA . ASN A 1 71 ? 11.233 6.899 -12.075 1.00 90.50 71 ASN A CA 1
ATOM 573 C C . ASN A 1 71 ? 9.983 7.495 -12.733 1.00 90.50 71 ASN A C 1
ATOM 575 O O . ASN A 1 71 ? 8.991 7.750 -12.051 1.00 90.50 71 ASN A O 1
ATOM 579 N N . LEU A 1 72 ? 9.983 7.654 -14.058 1.00 91.81 72 LEU A N 1
ATOM 580 C CA . LEU A 1 72 ? 8.820 8.148 -14.798 1.00 91.81 72 LEU A CA 1
ATOM 581 C C . LEU A 1 72 ? 7.623 7.192 -14.684 1.00 91.81 72 LEU A C 1
ATOM 583 O O . LEU A 1 72 ? 6.494 7.620 -14.452 1.00 91.81 72 LEU A O 1
ATOM 587 N N . LEU A 1 73 ? 7.888 5.888 -14.775 1.00 91.12 73 LEU A N 1
ATOM 588 C CA . LEU A 1 73 ? 6.901 4.815 -14.669 1.00 91.12 73 LEU A CA 1
ATOM 589 C C . LEU A 1 73 ? 6.294 4.700 -13.261 1.00 91.12 73 LEU A C 1
ATOM 591 O O . LEU A 1 73 ? 5.272 4.034 -13.111 1.00 91.12 73 LEU A O 1
ATOM 595 N N . SER A 1 74 ? 6.865 5.367 -12.253 1.00 87.94 74 SER A N 1
ATOM 596 C CA . SER A 1 74 ? 6.304 5.445 -10.898 1.00 87.94 74 SER A CA 1
ATOM 597 C C . SER A 1 74 ? 5.225 6.533 -10.737 1.00 87.94 74 SER A C 1
ATOM 599 O O . SER A 1 74 ? 4.396 6.474 -9.834 1.00 87.94 74 SER A O 1
ATOM 601 N N . ILE A 1 75 ? 5.157 7.521 -11.630 1.00 91.31 75 ILE A N 1
ATOM 602 C CA . ILE A 1 75 ? 4.179 8.618 -11.525 1.00 91.31 75 ILE A CA 1
ATOM 603 C C . ILE A 1 75 ? 2.721 8.144 -11.718 1.00 91.31 75 ILE A C 1
ATOM 605 O O . ILE A 1 75 ? 1.858 8.556 -10.934 1.00 91.31 75 ILE A O 1
ATOM 609 N N . PRO A 1 76 ? 2.401 7.267 -12.695 1.00 91.31 76 PRO A N 1
ATOM 610 C CA . PRO A 1 76 ? 1.023 6.868 -12.971 1.00 91.31 76 PRO A CA 1
ATOM 611 C C . PRO A 1 76 ? 0.317 6.191 -11.795 1.00 91.31 76 PRO A C 1
ATOM 613 O O . PRO A 1 76 ? -0.868 6.453 -11.586 1.00 91.31 76 PRO A O 1
ATOM 616 N N . TYR A 1 77 ? 1.016 5.365 -11.001 1.00 89.88 77 TYR A N 1
ATOM 617 C CA . TYR A 1 77 ? 0.376 4.714 -9.849 1.00 89.88 77 TYR A CA 1
ATOM 618 C C . TYR A 1 77 ? -0.064 5.754 -8.812 1.00 89.88 77 TYR A C 1
ATOM 620 O O . TYR A 1 77 ? -1.160 5.643 -8.272 1.00 89.88 77 TYR A O 1
ATOM 628 N N . THR A 1 78 ? 0.746 6.793 -8.581 1.00 89.94 78 THR A N 1
ATOM 629 C CA . THR A 1 78 ? 0.434 7.864 -7.624 1.00 89.94 78 THR A CA 1
ATOM 630 C C . THR A 1 78 ? -0.823 8.625 -8.049 1.00 89.94 78 THR A C 1
ATOM 632 O O . THR A 1 78 ? -1.719 8.849 -7.237 1.00 89.94 78 THR A O 1
ATOM 635 N N . LEU A 1 79 ? -0.931 8.977 -9.336 1.00 92.62 79 LEU A N 1
ATOM 636 C CA . LEU A 1 79 ? -2.116 9.648 -9.883 1.00 92.62 79 LEU A CA 1
ATOM 637 C C . LEU A 1 79 ? -3.368 8.768 -9.786 1.00 92.62 79 LEU A C 1
ATOM 639 O O . LEU A 1 79 ? -4.408 9.229 -9.318 1.00 92.62 79 LEU A O 1
ATOM 643 N N . GLY A 1 80 ? -3.263 7.500 -10.191 1.00 91.44 80 GLY A N 1
ATOM 644 C CA . GLY A 1 80 ? -4.382 6.562 -10.115 1.00 91.44 80 GLY A CA 1
ATOM 645 C C . GLY A 1 80 ? -4.844 6.326 -8.680 1.00 91.44 80 GLY A C 1
ATOM 646 O O . GLY A 1 80 ? -6.042 6.369 -8.415 1.00 91.44 80 GLY A O 1
ATOM 647 N N . HIS A 1 81 ? -3.906 6.176 -7.742 1.00 90.06 81 HIS A N 1
ATOM 648 C CA . HIS A 1 81 ? -4.213 6.033 -6.322 1.00 90.06 81 HIS A CA 1
ATOM 649 C C . HIS A 1 81 ? -4.961 7.257 -5.773 1.00 90.06 81 HIS A C 1
ATOM 651 O O . HIS A 1 81 ? -5.973 7.095 -5.096 1.00 90.06 81 HIS A O 1
ATOM 657 N N . MET A 1 82 ? -4.541 8.481 -6.119 1.00 90.00 82 MET A N 1
ATOM 658 C CA . MET A 1 82 ? -5.248 9.703 -5.705 1.00 90.00 82 MET A CA 1
ATOM 659 C C . MET A 1 82 ? -6.682 9.760 -6.244 1.00 90.00 82 MET A C 1
ATOM 661 O O . MET A 1 82 ? -7.610 10.074 -5.497 1.00 90.00 82 MET A O 1
ATOM 665 N N . ILE A 1 83 ? -6.885 9.426 -7.521 1.00 91.81 83 ILE A N 1
ATOM 666 C CA . ILE A 1 83 ? -8.220 9.409 -8.138 1.00 91.81 83 ILE A CA 1
ATOM 667 C C . ILE A 1 83 ? -9.108 8.354 -7.468 1.00 91.81 83 ILE A C 1
ATOM 669 O O . ILE A 1 83 ? -10.249 8.647 -7.108 1.00 91.81 83 ILE A O 1
ATOM 673 N N . MET A 1 84 ? -8.580 7.147 -7.259 1.00 90.31 84 MET A N 1
ATOM 674 C CA . MET A 1 84 ? -9.302 6.052 -6.610 1.00 90.31 84 MET A CA 1
ATOM 675 C C . MET A 1 84 ? -9.646 6.377 -5.155 1.00 90.31 84 MET A C 1
ATOM 677 O O . MET A 1 84 ? -10.762 6.100 -4.719 1.00 90.31 84 MET A O 1
ATOM 681 N N . MET A 1 85 ? -8.740 7.027 -4.421 1.00 88.81 85 MET A N 1
ATOM 682 C CA . MET A 1 85 ? -8.990 7.502 -3.059 1.00 88.81 85 MET A CA 1
ATOM 683 C C . MET A 1 85 ? -10.136 8.522 -3.029 1.00 88.81 85 MET A C 1
ATOM 685 O O . MET A 1 85 ? -11.066 8.370 -2.237 1.00 88.81 85 MET A O 1
ATOM 689 N N . LEU A 1 86 ? -10.120 9.526 -3.916 1.00 88.88 86 LEU A N 1
ATOM 690 C CA . LEU A 1 86 ? -11.198 10.518 -4.005 1.00 88.88 86 LEU A CA 1
ATOM 691 C C . LEU A 1 86 ? -12.537 9.865 -4.373 1.00 88.88 86 LEU A C 1
ATOM 693 O O . LEU A 1 86 ? -13.549 10.115 -3.712 1.00 88.88 86 LEU A O 1
ATOM 697 N N . GLY A 1 87 ? -12.537 8.962 -5.356 1.00 88.69 87 GLY A N 1
ATOM 698 C CA . GLY A 1 87 ? -13.718 8.178 -5.724 1.00 88.69 87 GLY A CA 1
ATOM 699 C C . GLY A 1 87 ? -14.271 7.376 -4.543 1.00 88.69 87 GLY A C 1
ATOM 700 O O . GLY A 1 87 ? -15.469 7.423 -4.266 1.00 88.69 87 GLY A O 1
ATOM 701 N N . LEU A 1 88 ? -13.397 6.713 -3.783 1.00 86.56 88 LEU A N 1
ATOM 702 C CA . LEU A 1 88 ? -13.772 5.935 -2.604 1.00 86.56 88 LEU A CA 1
ATOM 703 C C . LEU A 1 88 ? -14.346 6.817 -1.483 1.00 86.56 88 LEU A C 1
ATOM 705 O O . LEU A 1 88 ? -15.301 6.423 -0.805 1.00 86.56 88 LEU A O 1
ATOM 709 N N . THR A 1 89 ? -13.789 8.014 -1.276 1.00 84.69 89 THR A N 1
ATOM 710 C CA . THR A 1 89 ? -14.333 8.968 -0.299 1.00 84.69 89 THR A CA 1
ATOM 711 C C . THR A 1 89 ? -15.733 9.429 -0.687 1.00 84.69 89 THR A C 1
ATOM 713 O O . THR A 1 89 ? -16.629 9.358 0.151 1.00 84.69 89 THR A O 1
ATOM 716 N N . TYR A 1 90 ? -15.957 9.770 -1.958 1.00 86.38 90 TYR A N 1
ATOM 717 C CA . TYR A 1 90 ? -17.263 10.190 -2.467 1.00 86.38 90 TYR A CA 1
ATOM 718 C C . TYR A 1 90 ? -18.315 9.074 -2.374 1.00 86.38 90 TYR A C 1
ATOM 720 O O . TYR A 1 90 ? -19.420 9.291 -1.878 1.00 86.38 90 TYR A O 1
ATOM 728 N N . ILE A 1 91 ? -17.950 7.845 -2.754 1.00 85.12 91 ILE A N 1
ATOM 729 C CA . ILE A 1 91 ? -18.804 6.660 -2.575 1.00 85.12 91 ILE A CA 1
ATOM 730 C C . ILE A 1 91 ? -19.141 6.471 -1.088 1.00 85.12 91 ILE A C 1
ATOM 732 O O . ILE A 1 91 ? -20.293 6.224 -0.738 1.00 85.12 91 ILE A O 1
ATOM 736 N N . GLY A 1 92 ? -18.169 6.658 -0.193 1.00 84.88 92 GLY A N 1
ATOM 737 C CA . GLY A 1 92 ? -18.399 6.626 1.252 1.00 84.88 92 GLY A CA 1
ATOM 738 C C . GLY A 1 92 ? -19.466 7.610 1.735 1.00 84.88 92 GLY A C 1
ATOM 739 O O . GLY A 1 92 ? -20.251 7.270 2.620 1.00 84.88 92 GLY A O 1
ATOM 740 N N . GLU A 1 93 ? -19.532 8.803 1.146 1.00 84.75 93 GLU A N 1
ATOM 741 C CA . GLU A 1 93 ? -20.549 9.797 1.496 1.00 84.75 93 GLU A CA 1
ATOM 742 C C . GLU A 1 93 ? -21.948 9.403 1.018 1.00 84.75 93 GLU A C 1
ATOM 744 O O . GLU A 1 93 ? -22.916 9.612 1.751 1.00 84.75 93 GLU A O 1
ATOM 749 N N . ILE A 1 94 ? -22.051 8.799 -0.170 1.00 86.38 94 ILE A N 1
ATOM 750 C CA . ILE A 1 94 ? -23.326 8.331 -0.732 1.00 86.38 94 ILE A CA 1
ATOM 751 C C . ILE A 1 94 ? -23.899 7.190 0.110 1.00 86.38 94 ILE A C 1
ATOM 753 O O . ILE A 1 94 ? -25.067 7.233 0.497 1.00 86.38 94 ILE A O 1
ATOM 757 N N . PHE A 1 95 ? -23.082 6.176 0.404 1.00 82.31 95 PHE A N 1
ATOM 758 C CA . PHE A 1 95 ? -23.540 4.976 1.106 1.00 82.31 95 PHE A CA 1
ATOM 759 C C . PHE A 1 95 ? -23.711 5.185 2.614 1.00 82.31 95 PHE A C 1
ATOM 761 O O . PHE A 1 95 ? -24.367 4.369 3.252 1.00 82.31 95 PHE A O 1
ATOM 768 N N . LYS A 1 96 ? -23.133 6.252 3.191 1.00 82.25 96 LYS A N 1
ATOM 769 C CA . LYS A 1 96 ? -23.139 6.570 4.637 1.00 82.25 96 LYS A CA 1
ATOM 770 C C . LYS A 1 96 ? -22.633 5.443 5.553 1.00 82.25 96 LYS A C 1
ATOM 772 O O . LYS A 1 96 ? -22.714 5.568 6.769 1.00 82.25 96 LYS A O 1
ATOM 777 N N . GLU A 1 97 ? -22.045 4.398 4.977 1.00 76.25 97 GLU A N 1
ATOM 778 C CA . GLU A 1 97 ? -21.530 3.218 5.661 1.00 76.25 97 GLU A CA 1
ATOM 779 C C . GLU A 1 97 ? -20.031 3.075 5.388 1.00 76.25 97 GLU A C 1
ATOM 781 O O . GLU A 1 97 ? -19.569 2.963 4.246 1.00 76.25 97 GLU A O 1
ATOM 786 N N . LEU A 1 98 ? -19.238 3.106 6.459 1.00 72.75 98 LEU A N 1
ATOM 787 C CA . LEU A 1 98 ? -17.776 3.098 6.372 1.00 72.75 98 LEU A CA 1
ATOM 788 C C . LEU A 1 98 ? -17.219 1.684 6.170 1.00 72.75 98 LEU A C 1
ATOM 790 O O . LEU A 1 98 ? -16.199 1.541 5.494 1.00 72.75 98 LEU A O 1
ATOM 794 N N . SER A 1 99 ? -17.902 0.668 6.700 1.00 77.06 99 SER A N 1
ATOM 795 C CA . SER A 1 99 ? -17.476 -0.737 6.714 1.00 77.06 99 SER A CA 1
ATOM 796 C C . SER A 1 99 ? -17.389 -1.348 5.314 1.00 77.06 99 SER A C 1
ATOM 798 O O . SER A 1 99 ? -16.351 -1.877 4.935 1.00 77.06 99 SER A O 1
ATOM 800 N N . TYR A 1 100 ? -18.434 -1.217 4.496 1.00 75.81 100 TYR A N 1
ATOM 801 C CA . TYR A 1 100 ? -18.434 -1.791 3.145 1.00 75.81 100 TYR A CA 1
ATOM 802 C C . TYR A 1 100 ? -17.363 -1.181 2.254 1.00 75.81 100 TYR A C 1
ATOM 804 O O . TYR A 1 100 ? -16.693 -1.866 1.486 1.00 75.81 100 TYR A O 1
ATOM 812 N N . VAL A 1 101 ? -17.170 0.125 2.380 1.00 79.75 101 VAL A N 1
ATOM 813 C CA . VAL A 1 101 ? -16.263 0.846 1.502 1.00 79.75 101 VAL A CA 1
ATOM 814 C C . VAL A 1 101 ? -14.795 0.638 1.914 1.00 79.75 101 VAL A C 1
ATOM 816 O O . VAL A 1 101 ? -13.919 0.704 1.057 1.00 79.75 101 VAL A O 1
ATOM 819 N N . SER A 1 102 ? -14.491 0.313 3.180 1.00 78.19 102 SER A N 1
ATOM 820 C CA . SER A 1 102 ? -13.125 -0.083 3.572 1.00 78.19 102 SER A CA 1
ATOM 821 C C . SER A 1 102 ? -12.757 -1.490 3.086 1.00 78.19 102 SER A C 1
ATOM 823 O O . SER A 1 102 ? -11.579 -1.762 2.859 1.00 78.19 102 SER A O 1
ATOM 825 N N . MET A 1 103 ? -13.740 -2.366 2.853 1.00 82.31 103 MET A N 1
ATOM 826 C CA . MET A 1 103 ? -13.506 -3.711 2.309 1.00 82.31 103 MET A CA 1
ATOM 827 C C . MET A 1 103 ? -13.126 -3.707 0.821 1.00 82.31 103 MET A C 1
ATOM 829 O O . MET A 1 103 ? -12.441 -4.624 0.370 1.00 82.31 103 MET A O 1
ATOM 833 N N . ILE A 1 104 ? -13.513 -2.677 0.060 1.00 86.25 104 ILE A N 1
ATOM 834 C CA . ILE A 1 104 ? -13.256 -2.587 -1.390 1.00 86.25 104 ILE A CA 1
ATOM 835 C C . ILE A 1 104 ? -11.758 -2.679 -1.706 1.00 86.25 104 ILE A C 1
ATOM 837 O O . ILE A 1 104 ? -11.378 -3.373 -2.646 1.00 86.25 104 ILE A O 1
ATOM 841 N N . GLY A 1 105 ? -10.899 -2.039 -0.906 1.00 85.81 105 GLY A N 1
ATOM 842 C CA . GLY A 1 105 ? -9.447 -2.095 -1.103 1.00 85.81 105 GLY A CA 1
ATOM 843 C C . GLY A 1 105 ? -8.879 -3.513 -0.983 1.00 85.81 105 GLY A C 1
ATOM 844 O O . GLY A 1 105 ? -8.023 -3.905 -1.772 1.00 85.81 105 GLY A O 1
ATOM 845 N N . GLN A 1 106 ? -9.409 -4.314 -0.055 1.00 85.31 106 GLN A N 1
ATOM 846 C CA . GLN A 1 106 ? -9.003 -5.712 0.117 1.00 85.31 106 GLN A CA 1
ATOM 847 C C . GLN A 1 106 ? -9.497 -6.577 -1.047 1.00 85.31 106 GLN A C 1
ATOM 849 O O . GLN A 1 106 ? -8.734 -7.361 -1.606 1.00 85.31 106 GLN A O 1
ATOM 854 N N . VAL A 1 107 ? -10.745 -6.380 -1.478 1.00 88.62 107 VAL A N 1
ATOM 855 C CA . VAL A 1 107 ? -11.310 -7.086 -2.640 1.00 88.62 107 VAL A CA 1
ATOM 856 C C . VAL A 1 107 ? -10.556 -6.746 -3.930 1.00 88.62 107 VAL A C 1
ATOM 858 O O . VAL A 1 107 ? -10.374 -7.620 -4.770 1.00 88.62 107 VAL A O 1
ATOM 861 N N . TRP A 1 108 ? -10.069 -5.511 -4.075 1.00 89.75 108 TRP A N 1
ATOM 862 C CA . TRP A 1 108 ? -9.239 -5.082 -5.205 1.00 89.75 108 TRP A CA 1
ATOM 863 C C . TRP A 1 108 ? -7.853 -5.741 -5.207 1.00 89.75 108 TRP A C 1
ATOM 865 O O . TRP A 1 108 ? -7.360 -6.170 -6.249 1.00 89.75 108 TRP A O 1
ATOM 875 N N . ALA A 1 109 ? -7.224 -5.835 -4.034 1.00 88.94 109 ALA A N 1
ATOM 876 C CA . ALA A 1 109 ? -5.893 -6.409 -3.860 1.00 88.94 109 ALA A CA 1
ATOM 877 C C . ALA A 1 109 ? -5.837 -7.907 -4.200 1.00 88.94 109 ALA A C 1
ATOM 879 O O . ALA A 1 109 ? -4.906 -8.365 -4.863 1.00 88.94 109 ALA A O 1
ATOM 880 N N . LEU A 1 110 ? -6.835 -8.671 -3.746 1.00 90.19 110 LEU A N 1
ATOM 881 C CA . LEU A 1 110 ? -6.846 -10.134 -3.814 1.00 90.19 110 LEU A CA 1
ATOM 882 C C . LEU A 1 110 ? -6.624 -10.726 -5.219 1.00 90.19 110 LEU A C 1
ATOM 884 O O . LEU A 1 110 ? -5.697 -11.525 -5.361 1.00 90.19 110 LEU A O 1
ATOM 888 N N . PRO A 1 111 ? -7.393 -10.374 -6.269 1.00 91.62 111 PRO A N 1
ATOM 889 C CA . PRO A 1 111 ? -7.211 -10.975 -7.591 1.00 91.62 111 PRO A CA 1
ATOM 890 C C . PRO A 1 111 ? -5.828 -10.679 -8.185 1.00 91.62 111 PRO A C 1
ATOM 892 O O . PRO A 1 111 ? -5.251 -11.529 -8.860 1.00 91.62 111 PRO A O 1
ATOM 895 N N . LEU A 1 112 ? -5.268 -9.502 -7.899 1.00 90.94 112 LEU A N 1
ATOM 896 C CA . LEU A 1 112 ? -3.959 -9.084 -8.402 1.00 90.94 112 LEU A CA 1
ATOM 897 C C . LEU A 1 112 ? -2.816 -9.823 -7.700 1.00 90.94 112 LEU A C 1
ATOM 899 O O . LEU A 1 112 ? -1.846 -10.216 -8.346 1.00 90.94 112 LEU A O 1
ATOM 903 N N . LEU A 1 113 ? -2.953 -10.071 -6.397 1.00 89.75 113 LEU A N 1
ATOM 904 C CA . LEU A 1 113 ? -2.006 -10.890 -5.639 1.00 89.75 113 LEU A CA 1
ATOM 905 C C . LEU A 1 113 ? -2.057 -12.359 -6.063 1.00 89.75 113 LEU A C 1
ATOM 907 O O . LEU A 1 113 ? -1.009 -12.980 -6.218 1.00 89.75 113 LEU A O 1
ATOM 911 N N . ILE A 1 114 ? -3.256 -12.901 -6.294 1.00 91.56 114 ILE A N 1
ATOM 912 C CA . ILE A 1 114 ? -3.427 -14.266 -6.811 1.00 91.56 114 ILE A CA 1
ATOM 913 C C . ILE A 1 114 ? -2.743 -14.393 -8.175 1.00 91.56 114 ILE A C 1
ATOM 915 O O . ILE A 1 114 ? -1.993 -15.339 -8.401 1.00 91.56 114 ILE A O 1
ATOM 919 N N . PHE A 1 115 ? -2.939 -13.414 -9.061 1.00 90.62 115 PHE A N 1
ATOM 920 C CA . PHE A 1 115 ? -2.270 -13.392 -10.358 1.00 90.62 115 PHE A CA 1
ATOM 921 C C . PHE A 1 115 ? -0.739 -13.378 -10.217 1.00 90.62 115 PHE A C 1
ATOM 923 O O . PHE A 1 115 ? -0.062 -14.199 -10.828 1.00 90.62 115 PHE A O 1
ATOM 930 N N . LEU A 1 116 ? -0.186 -12.499 -9.375 1.00 87.94 116 LEU A N 1
ATOM 931 C CA . LEU A 1 116 ? 1.263 -12.422 -9.139 1.00 87.94 116 LEU A CA 1
ATOM 932 C C . LEU A 1 116 ? 1.847 -13.689 -8.498 1.00 87.94 116 LEU A C 1
ATOM 934 O O . LEU A 1 116 ? 3.031 -13.955 -8.671 1.00 87.94 116 LEU A O 1
ATOM 938 N N . ASN A 1 117 ? 1.048 -14.454 -7.753 1.00 88.62 117 ASN A N 1
ATOM 939 C CA . ASN A 1 117 ? 1.494 -15.698 -7.131 1.00 88.62 117 ASN A CA 1
ATOM 940 C C . ASN A 1 117 ? 1.505 -16.885 -8.105 1.00 88.62 117 ASN A C 1
ATOM 942 O O . ASN A 1 117 ? 2.370 -17.748 -7.998 1.00 88.62 117 ASN A O 1
ATOM 946 N N . ILE A 1 118 ? 0.550 -16.935 -9.036 1.00 89.31 118 ILE A N 1
ATOM 947 C CA . ILE A 1 118 ? 0.420 -18.044 -9.992 1.00 89.31 118 ILE A CA 1
ATOM 948 C C . ILE A 1 118 ? 1.420 -17.911 -11.143 1.00 89.31 118 ILE A C 1
ATOM 950 O O . ILE A 1 118 ? 1.893 -18.920 -11.665 1.00 89.31 118 ILE A O 1
ATOM 954 N N . VAL A 1 119 ? 1.713 -16.686 -11.582 1.00 86.62 119 VAL A N 1
ATOM 955 C CA . VAL A 1 119 ? 2.527 -16.475 -12.781 1.00 86.62 119 VAL A CA 1
ATOM 956 C C . VAL A 1 119 ? 4.008 -16.343 -12.423 1.00 86.62 119 VAL A C 1
ATOM 958 O O . VAL A 1 119 ? 4.383 -15.525 -11.587 1.00 86.62 119 VAL A O 1
ATOM 961 N N . ASN A 1 120 ? 4.864 -17.111 -13.105 1.00 77.69 120 ASN A N 1
ATOM 962 C CA . ASN A 1 120 ? 6.318 -17.027 -12.960 1.00 77.69 120 ASN A CA 1
ATOM 963 C C . ASN A 1 120 ? 6.827 -15.667 -13.440 1.00 77.69 120 ASN A C 1
ATOM 965 O O . ASN A 1 120 ? 6.850 -15.397 -14.637 1.00 77.69 120 ASN A O 1
ATOM 969 N N . THR A 1 121 ? 7.275 -14.822 -12.517 1.00 71.75 121 THR A N 1
ATOM 970 C CA . THR A 1 121 ? 7.688 -13.436 -12.789 1.00 71.75 121 THR A CA 1
ATOM 971 C C . THR A 1 121 ? 8.845 -13.301 -13.781 1.00 71.75 121 THR A C 1
ATOM 973 O O . THR A 1 121 ? 8.991 -12.244 -14.390 1.00 71.75 121 THR A O 1
ATOM 976 N N . ASP A 1 122 ? 9.618 -14.368 -13.983 1.00 72.25 122 ASP A N 1
ATOM 977 C CA . ASP A 1 122 ? 10.803 -14.386 -14.846 1.00 72.25 122 ASP A CA 1
ATOM 978 C C . ASP A 1 122 ? 10.473 -14.606 -16.334 1.00 72.25 122 ASP A C 1
ATOM 980 O O . ASP A 1 122 ? 11.263 -14.246 -17.207 1.00 72.25 122 ASP A O 1
ATOM 984 N N . GLU A 1 123 ? 9.295 -15.158 -16.645 1.00 78.44 123 GLU A N 1
ATOM 985 C CA . GLU A 1 123 ? 8.883 -15.502 -18.018 1.00 78.44 123 GLU A CA 1
ATOM 986 C C . GLU A 1 123 ? 7.898 -14.484 -18.623 1.00 78.44 123 GLU A C 1
ATOM 988 O O . GLU A 1 123 ? 7.572 -14.535 -19.812 1.00 78.44 123 GLU A O 1
ATOM 993 N N . ILE A 1 124 ? 7.402 -13.538 -17.820 1.00 83.31 124 ILE A N 1
ATOM 994 C CA . ILE A 1 124 ? 6.342 -12.609 -18.226 1.00 83.31 124 ILE A CA 1
ATOM 995 C C . ILE A 1 124 ? 6.913 -11.438 -19.026 1.00 83.31 124 ILE A C 1
ATOM 997 O O . ILE A 1 124 ? 7.975 -10.888 -18.734 1.00 83.31 124 ILE A O 1
ATOM 1001 N N . ASN A 1 125 ? 6.133 -10.957 -19.996 1.00 87.81 125 ASN A N 1
ATOM 1002 C CA . ASN A 1 125 ? 6.403 -9.682 -20.644 1.00 87.81 125 ASN A CA 1
ATOM 1003 C C . ASN A 1 125 ? 6.493 -8.546 -19.605 1.00 87.81 125 ASN A C 1
ATOM 1005 O O . ASN A 1 125 ? 5.538 -8.256 -18.884 1.00 87.81 125 ASN A O 1
ATOM 1009 N N . ARG A 1 126 ? 7.626 -7.844 -19.605 1.00 88.00 126 ARG A N 1
ATOM 1010 C CA . ARG A 1 126 ? 7.953 -6.704 -18.733 1.00 88.00 126 ARG A CA 1
ATOM 1011 C C . ARG A 1 126 ? 6.821 -5.681 -18.603 1.00 88.00 126 ARG A C 1
ATOM 1013 O O . ARG A 1 126 ? 6.572 -5.168 -17.516 1.00 88.00 126 ARG A O 1
ATOM 1020 N N . TRP A 1 127 ? 6.110 -5.411 -19.699 1.00 89.38 127 TRP A N 1
ATOM 1021 C CA . TRP A 1 127 ? 4.974 -4.487 -19.706 1.00 89.38 127 TRP A CA 1
ATOM 1022 C C . TRP A 1 127 ? 3.747 -5.041 -18.985 1.00 89.38 127 TRP A C 1
ATOM 1024 O O . TRP A 1 127 ? 3.093 -4.300 -18.261 1.00 89.38 127 TRP A O 1
ATOM 1034 N N . LEU A 1 128 ? 3.443 -6.333 -19.139 1.00 90.25 128 LEU A N 1
ATOM 1035 C CA . LEU A 1 128 ? 2.317 -6.959 -18.442 1.00 90.25 128 LEU A CA 1
ATOM 1036 C C . LEU A 1 128 ? 2.550 -6.941 -16.929 1.00 90.25 128 LEU A C 1
ATOM 1038 O O . LEU A 1 128 ? 1.666 -6.542 -16.176 1.00 90.25 128 LEU A O 1
ATOM 1042 N N . PHE A 1 129 ? 3.762 -7.292 -16.498 1.00 89.19 129 PHE A N 1
ATOM 1043 C CA . PHE A 1 129 ? 4.147 -7.223 -15.092 1.00 89.19 129 PHE A CA 1
ATOM 1044 C C . PHE A 1 129 ? 4.041 -5.790 -14.543 1.00 89.19 129 PHE A C 1
ATOM 1046 O O . PHE A 1 129 ? 3.466 -5.572 -13.477 1.00 89.19 129 PHE A O 1
ATOM 1053 N N . TYR A 1 130 ? 4.513 -4.798 -15.309 1.00 90.56 130 TYR A N 1
ATOM 1054 C CA . TYR A 1 130 ? 4.354 -3.383 -14.973 1.00 90.56 130 TYR A CA 1
ATOM 1055 C C . TYR A 1 130 ? 2.883 -2.983 -14.782 1.00 90.56 130 TYR A C 1
ATOM 1057 O O . TYR A 1 130 ? 2.548 -2.387 -13.758 1.00 90.56 130 TYR A O 1
ATOM 1065 N N . PHE A 1 131 ? 1.996 -3.337 -15.719 1.00 91.19 131 PHE A N 1
ATOM 1066 C CA . PHE A 1 131 ? 0.571 -3.007 -15.620 1.00 91.19 131 PHE A CA 1
ATOM 1067 C C . PHE A 1 131 ? -0.080 -3.607 -14.375 1.00 91.19 131 PHE A C 1
ATOM 1069 O O . PHE A 1 131 ? -0.828 -2.913 -13.688 1.00 91.19 131 PHE A O 1
ATOM 1076 N N . VAL A 1 132 ? 0.227 -4.866 -14.059 1.00 91.50 132 VAL A N 1
ATOM 1077 C CA . VAL A 1 132 ? -0.332 -5.545 -12.884 1.00 91.50 132 VAL A CA 1
ATOM 1078 C C . VAL A 1 132 ? 0.143 -4.887 -11.593 1.00 91.50 132 VAL A C 1
ATOM 1080 O O . VAL A 1 132 ? -0.679 -4.621 -10.718 1.00 91.50 132 VAL A O 1
ATOM 1083 N N . ILE A 1 133 ? 1.434 -4.559 -11.479 1.00 90.44 133 ILE A N 1
ATOM 1084 C CA . ILE A 1 133 ? 1.952 -3.869 -10.291 1.00 90.44 133 ILE A CA 1
ATOM 1085 C C . ILE A 1 133 ? 1.363 -2.468 -10.154 1.00 90.44 133 ILE A C 1
ATOM 1087 O O . ILE A 1 133 ? 1.002 -2.070 -9.049 1.00 90.44 133 ILE A O 1
ATOM 1091 N N . ILE A 1 134 ? 1.236 -1.712 -11.244 1.00 91.94 134 ILE A N 1
ATOM 1092 C CA . ILE A 1 134 ? 0.591 -0.400 -11.178 1.00 91.94 134 ILE A CA 1
ATOM 1093 C C . ILE A 1 134 ? -0.856 -0.528 -10.724 1.00 91.94 134 ILE A C 1
ATOM 1095 O O . ILE A 1 134 ? -1.270 0.214 -9.840 1.00 91.94 134 ILE A O 1
ATOM 1099 N N . LEU A 1 135 ? -1.611 -1.470 -11.286 1.00 92.38 135 LEU A N 1
ATOM 1100 C CA . LEU A 1 135 ? -3.007 -1.682 -10.917 1.00 92.38 135 LEU A CA 1
ATOM 1101 C C . LEU A 1 135 ? -3.144 -2.117 -9.449 1.00 92.38 135 LEU A C 1
ATOM 1103 O O . LEU A 1 135 ? -4.084 -1.709 -8.766 1.00 92.38 135 LEU A O 1
ATOM 1107 N N . LEU A 1 136 ? -2.175 -2.892 -8.954 1.00 91.62 136 LEU A N 1
ATOM 1108 C CA . LEU A 1 136 ? -2.063 -3.278 -7.551 1.00 91.62 136 LEU A CA 1
ATOM 1109 C C . LEU A 1 136 ? -1.795 -2.046 -6.673 1.00 91.62 136 LEU A C 1
ATOM 1111 O O . LEU A 1 136 ? -2.484 -1.838 -5.683 1.00 91.62 136 LEU A O 1
ATOM 1115 N N . LEU A 1 137 ? -0.860 -1.177 -7.061 1.00 90.38 137 LEU A N 1
ATOM 1116 C CA . LEU A 1 137 ? -0.519 0.043 -6.318 1.00 90.38 137 LEU A CA 1
ATOM 1117 C C . LEU A 1 137 ? -1.576 1.152 -6.412 1.00 90.38 137 LEU A C 1
ATOM 1119 O O . LEU A 1 137 ? -1.647 2.001 -5.526 1.00 90.38 137 LEU A O 1
ATOM 1123 N N . MET A 1 138 ? -2.426 1.128 -7.439 1.00 90.88 138 MET A N 1
ATOM 1124 C CA . MET A 1 138 ? -3.606 1.989 -7.559 1.00 90.88 138 MET A CA 1
ATOM 1125 C C . MET A 1 138 ? -4.738 1.591 -6.597 1.00 90.88 138 MET A C 1
ATOM 1127 O O . MET A 1 138 ? -5.814 2.185 -6.668 1.00 90.88 138 MET A O 1
ATOM 1131 N N . TYR A 1 139 ? -4.525 0.609 -5.709 1.00 87.56 139 TYR A N 1
ATOM 1132 C CA . TYR A 1 139 ? -5.554 0.149 -4.782 1.00 87.56 139 TYR A CA 1
ATOM 1133 C C . TYR A 1 139 ? -6.183 1.312 -3.996 1.00 87.56 139 TYR A C 1
ATOM 1135 O O . TYR A 1 139 ? -5.475 2.209 -3.527 1.00 87.56 139 TYR A O 1
ATOM 1143 N N . PRO A 1 140 ? -7.513 1.315 -3.832 1.00 84.25 140 PRO A N 1
ATOM 1144 C CA . PRO A 1 140 ? -8.195 2.354 -3.083 1.00 84.25 140 PRO A CA 1
ATOM 1145 C C . PRO A 1 140 ? -8.023 2.100 -1.582 1.00 84.25 140 PRO A C 1
ATOM 1147 O O . PRO A 1 140 ? -8.562 1.130 -1.044 1.00 84.25 140 PRO A O 1
ATOM 1150 N N . ASN A 1 141 ? -7.308 2.989 -0.891 1.00 80.00 141 ASN A N 1
ATOM 1151 C CA . ASN A 1 141 ? -7.296 3.030 0.569 1.00 80.00 141 ASN A CA 1
ATOM 1152 C C . ASN A 1 141 ? -7.914 4.327 1.080 1.00 80.00 141 ASN A C 1
ATOM 1154 O O . ASN A 1 141 ? -7.811 5.377 0.452 1.00 80.00 141 ASN A O 1
ATOM 1158 N N . ARG A 1 142 ? -8.532 4.265 2.254 1.00 65.56 142 ARG A N 1
ATOM 1159 C CA . ARG A 1 142 ? -8.814 5.442 3.059 1.00 65.56 142 ARG A CA 1
ATOM 1160 C C . ARG A 1 142 ? -7.611 5.728 3.937 1.00 65.56 142 ARG A C 1
ATOM 1162 O O . ARG A 1 142 ? -7.500 5.194 5.037 1.00 65.56 142 ARG A O 1
ATOM 1169 N N . GLU A 1 143 ? -6.738 6.623 3.491 1.00 54.66 143 GLU A N 1
ATOM 1170 C CA . GLU A 1 143 ? -5.793 7.207 4.432 1.00 54.66 143 GLU A CA 1
ATOM 1171 C C . GLU A 1 143 ? -6.578 7.980 5.506 1.00 54.66 143 GLU A C 1
ATOM 1173 O O . GLU A 1 143 ? -7.413 8.841 5.209 1.00 54.66 143 GLU A O 1
ATOM 1178 N N . HIS A 1 144 ? -6.306 7.670 6.776 1.00 46.88 144 HIS A N 1
ATOM 1179 C CA . HIS A 1 144 ? -7.004 8.191 7.961 1.00 46.88 144 HIS A CA 1
ATOM 1180 C C . HIS A 1 144 ? -7.058 9.731 8.057 1.00 46.88 144 HIS A C 1
ATOM 1182 O O . HIS A 1 144 ? -7.783 10.276 8.892 1.00 46.88 144 HIS A O 1
ATOM 1188 N N . LYS A 1 145 ? -6.318 10.451 7.205 1.00 41.50 145 LYS A N 1
ATOM 1189 C CA . LYS A 1 145 ? -6.270 11.917 7.167 1.00 41.50 145 LYS A CA 1
ATOM 1190 C C . LYS A 1 145 ? -7.546 12.561 6.618 1.00 41.50 145 LYS A C 1
ATOM 1192 O O . LYS A 1 145 ? -7.850 13.686 7.008 1.00 41.50 145 LYS A O 1
ATOM 1197 N N . ALA A 1 146 ? -8.326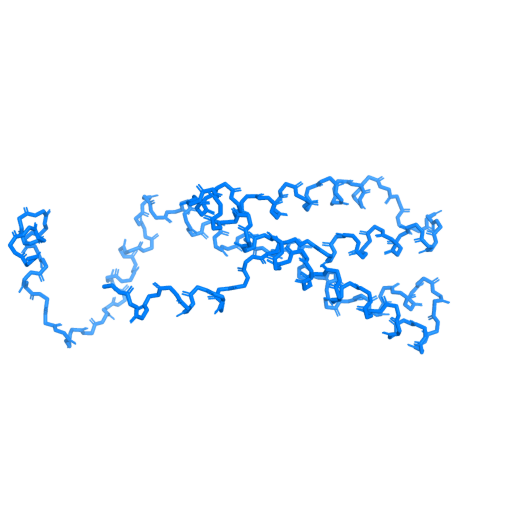 11.867 5.785 1.00 41.59 146 ALA A N 1
ATOM 1198 C CA . ALA A 1 146 ? -9.557 12.432 5.220 1.00 41.59 146 ALA A CA 1
ATOM 1199 C C . ALA A 1 146 ? -10.721 12.514 6.235 1.00 41.59 146 ALA A C 1
ATOM 1201 O O . ALA A 1 146 ? -11.610 13.351 6.090 1.00 41.59 146 ALA A O 1
ATOM 1202 N N . SER A 1 147 ? -10.697 11.716 7.312 1.00 42.00 147 SER A N 1
ATOM 1203 C CA . SER A 1 147 ? -11.744 11.735 8.350 1.00 42.00 147 SER A CA 1
A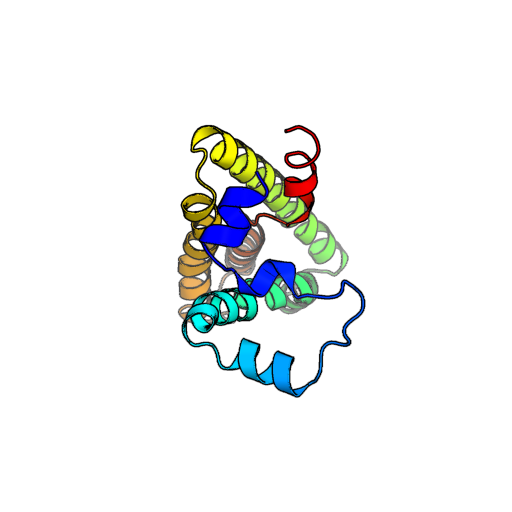TOM 1204 C C . SER A 1 147 ? -11.694 12.960 9.272 1.00 42.00 147 SER A C 1
ATOM 1206 O O . SER A 1 147 ? -12.645 13.199 10.016 1.00 42.00 147 SER A O 1
ATOM 1208 N N . CYS A 1 148 ? -10.630 13.772 9.217 1.00 36.38 148 CYS A N 1
ATOM 1209 C CA . CYS A 1 148 ? -10.511 14.971 10.054 1.00 36.38 148 CYS A CA 1
ATOM 1210 C C . CYS A 1 148 ? -11.547 16.055 9.686 1.00 36.38 148 CYS A C 1
ATOM 1212 O O . CYS A 1 148 ? -11.877 16.902 10.510 1.00 36.38 148 CYS A O 1
ATOM 1214 N N . CYS A 1 149 ? -12.134 16.006 8.485 1.00 42.69 149 CYS A N 1
ATOM 1215 C CA . CYS A 1 149 ? -13.091 17.026 8.048 1.00 42.69 149 CYS A CA 1
ATOM 1216 C C . CYS A 1 149 ? -14.540 16.799 8.531 1.00 42.69 149 CYS A C 1
ATOM 1218 O O . CYS A 1 149 ? -15.392 17.645 8.281 1.00 42.69 149 CYS A O 1
ATOM 1220 N N . ARG A 1 150 ? -14.851 15.693 9.233 1.00 45.88 150 ARG A N 1
ATOM 1221 C CA . ARG A 1 150 ? -16.237 15.383 9.659 1.00 45.88 150 ARG A CA 1
ATOM 1222 C C . ARG A 1 150 ? -16.484 15.382 11.176 1.00 45.88 150 ARG A C 1
ATOM 1224 O O . ARG A 1 150 ? -17.633 15.304 11.583 1.00 45.88 150 ARG A O 1
ATOM 1231 N N . TYR A 1 151 ? -15.456 15.554 12.012 1.00 45.03 151 TYR A N 1
ATOM 1232 C CA . TYR A 1 151 ? -15.606 15.617 13.481 1.00 45.03 151 TYR A CA 1
ATOM 1233 C C . TYR A 1 151 ? -15.322 17.005 14.094 1.00 45.03 151 TYR A C 1
ATOM 1235 O O . TYR A 1 151 ? -15.016 17.101 15.277 1.00 45.03 151 TYR A O 1
ATOM 1243 N N . VAL A 1 152 ? -15.430 18.092 13.315 1.00 41.28 152 VAL A N 1
ATOM 1244 C CA . VAL A 1 152 ? -15.351 19.483 13.831 1.00 41.28 152 VAL A CA 1
ATOM 1245 C C . VAL A 1 152 ? -16.715 20.194 13.839 1.00 41.28 152 VAL A C 1
ATOM 1247 O O . VAL A 1 152 ? -16.845 21.268 14.413 1.00 41.28 152 VAL A O 1
ATOM 1250 N N . HIS A 1 153 ? -17.776 19.578 13.314 1.00 36.25 153 HIS A N 1
ATOM 1251 C CA . HIS A 1 153 ? -19.133 20.119 13.427 1.00 36.25 153 HIS A CA 1
ATOM 1252 C C . HIS A 1 153 ? -20.165 19.005 13.629 1.00 36.25 153 HIS A C 1
ATOM 1254 O O . HIS A 1 153 ? -20.712 18.496 12.656 1.00 36.25 153 HIS A O 1
ATOM 1260 N N . CYS A 1 154 ? -20.389 18.633 14.894 1.00 35.03 154 CYS A N 1
ATOM 1261 C CA . CYS A 1 154 ? -21.690 18.297 15.491 1.00 35.03 154 CYS A CA 1
ATOM 1262 C C . CYS A 1 154 ? -21.522 18.029 16.991 1.00 35.03 154 CYS A C 1
ATOM 1264 O O . CYS A 1 154 ? -20.709 17.148 17.345 1.00 35.03 154 CYS A O 1
#